Protein AF-A0A1G6DWH0-F1 (afdb_monomer_lite)

Secondary structure (DSSP, 8-state):
-EEEEEES-GGGS-TTSEEEEEEE-SS--SSSEEEEEEEEE-TTS-EEEEEEEEES-TT-HHHHHHHHHHHHHHHT-SEEEEEHHHHHHHHTS-HHHHHHHHHHHHHHH----EEEEEE-GGGHHHHHHHHHHHHHH-TTEEE-GGG-B----

Organism: NCBI:txid617002

Structure (mmCIF, N/CA/C/O backbone):
data_AF-A0A1G6DWH0-F1
#
_entry.id   AF-A0A1G6DWH0-F1
#
loop_
_atom_site.group_PDB
_atom_site.id
_atom_site.type_symbol
_atom_site.label_atom_id
_atom_site.label_alt_id
_atom_site.label_comp_id
_atom_site.label_asym_id
_atom_site.label_entity_id
_atom_site.label_seq_id
_atom_site.pdbx_PDB_ins_code
_atom_site.Cartn_x
_atom_site.Cartn_y
_atom_site.Cartn_z
_atom_site.occupancy
_atom_site.B_iso_or_equiv
_atom_site.auth_seq_id
_atom_site.auth_comp_id
_atom_site.auth_asym_id
_atom_site.auth_atom_id
_atom_site.pdbx_PDB_model_num
ATOM 1 N N . MET A 1 1 ? -2.747 -14.891 4.808 1.00 92.88 1 MET A N 1
ATOM 2 C CA . MET A 1 1 ? -3.964 -14.307 4.234 1.00 92.88 1 MET A CA 1
ATOM 3 C C . MET A 1 1 ? -3.981 -12.812 4.493 1.00 92.88 1 MET A C 1
ATOM 5 O O . MET A 1 1 ? -3.954 -12.377 5.637 1.00 92.88 1 MET A O 1
ATOM 9 N N . VAL A 1 2 ? -4.042 -12.042 3.412 1.00 97.19 2 VAL A N 1
ATOM 10 C CA . VAL A 1 2 ? -4.163 -10.585 3.420 1.00 97.19 2 VAL A CA 1
ATOM 11 C C . VAL A 1 2 ? -5.616 -10.215 3.163 1.00 97.19 2 VAL A C 1
ATOM 13 O O . VAL A 1 2 ? -6.198 -10.652 2.167 1.00 97.19 2 VAL A O 1
ATOM 16 N N . ASN A 1 3 ? -6.191 -9.398 4.039 1.00 97.94 3 ASN A N 1
ATOM 17 C CA . ASN A 1 3 ? -7.512 -8.812 3.835 1.00 97.94 3 ASN A CA 1
ATOM 18 C C . ASN A 1 3 ? -7.358 -7.352 3.410 1.00 97.94 3 ASN A C 1
ATOM 20 O O . ASN A 1 3 ? -6.593 -6.618 4.023 1.00 97.94 3 ASN A O 1
ATOM 24 N N . LEU A 1 4 ? -8.081 -6.943 2.374 1.00 97.56 4 LEU A N 1
ATOM 25 C CA . LEU A 1 4 ? -8.064 -5.602 1.813 1.00 97.56 4 LEU A CA 1
ATOM 26 C C . LEU A 1 4 ? -9.366 -4.870 2.152 1.00 97.56 4 LEU A C 1
ATOM 28 O O . LEU A 1 4 ? -10.452 -5.443 2.023 1.00 97.56 4 LEU A O 1
ATOM 32 N N . GLY A 1 5 ? -9.235 -3.603 2.530 1.00 96.00 5 GLY A N 1
ATOM 33 C CA . GLY A 1 5 ? -10.329 -2.645 2.691 1.00 96.00 5 GLY A CA 1
ATOM 34 C C . GLY A 1 5 ? -9.952 -1.279 2.121 1.00 96.00 5 GLY A C 1
ATOM 35 O O . GLY A 1 5 ? -8.813 -1.057 1.702 1.00 96.00 5 GLY A O 1
ATOM 36 N N . PHE A 1 6 ? -10.901 -0.357 2.090 1.00 95.62 6 PHE A N 1
ATOM 37 C CA . PHE A 1 6 ? -10.687 1.018 1.651 1.00 95.62 6 PHE A CA 1
ATOM 38 C C . PHE A 1 6 ? -10.851 2.016 2.785 1.00 95.62 6 PHE A C 1
ATOM 40 O O . PHE A 1 6 ? -11.631 1.812 3.713 1.00 95.62 6 PHE A O 1
ATOM 47 N N . ILE A 1 7 ? -10.121 3.118 2.663 1.00 93.31 7 ILE A N 1
ATOM 48 C CA . ILE A 1 7 ? -10.361 4.350 3.408 1.00 93.31 7 ILE A CA 1
ATOM 49 C C . ILE A 1 7 ? -10.494 5.500 2.413 1.00 93.31 7 ILE A C 1
ATOM 51 O O . ILE A 1 7 ? -9.920 5.451 1.323 1.00 93.31 7 ILE A O 1
ATOM 55 N N . SER A 1 8 ? -11.240 6.531 2.788 1.00 86.62 8 SER A N 1
ATOM 56 C CA . SER A 1 8 ? -11.419 7.740 1.976 1.00 86.62 8 SER A CA 1
ATOM 57 C C . SER A 1 8 ? -10.580 8.922 2.481 1.00 86.62 8 SER A C 1
ATOM 59 O O . SER A 1 8 ? -10.440 9.919 1.773 1.00 86.62 8 SER A O 1
ATOM 61 N N . SER A 1 9 ? -10.054 8.827 3.706 1.00 82.06 9 SER A N 1
ATOM 62 C CA . SER A 1 9 ? -9.152 9.799 4.324 1.00 82.06 9 SER A CA 1
ATOM 63 C C . SER A 1 9 ? -8.288 9.126 5.391 1.00 82.06 9 SER A C 1
ATOM 65 O O . SER A 1 9 ? -8.748 8.227 6.098 1.00 82.06 9 SER A O 1
ATOM 67 N N . SER A 1 10 ? -7.060 9.614 5.567 1.00 78.44 10 SER A N 1
ATOM 68 C CA . SER A 1 10 ? -6.143 9.181 6.629 1.00 78.44 10 SER A CA 1
ATOM 69 C C . SER A 1 10 ? -6.710 9.381 8.040 1.00 78.44 10 SER A C 1
ATOM 71 O O . SER A 1 10 ? -6.376 8.623 8.949 1.00 78.44 10 SER A O 1
ATOM 73 N N . GLU A 1 11 ? -7.611 10.350 8.227 1.00 80.50 11 GLU A N 1
ATOM 74 C CA . GLU A 1 11 ? -8.263 10.636 9.513 1.00 80.50 11 GLU A CA 1
ATOM 75 C C . GLU A 1 11 ? -9.183 9.503 9.992 1.00 80.50 11 GLU A C 1
ATOM 77 O O . GLU A 1 11 ? -9.496 9.420 11.180 1.00 80.50 11 GLU A O 1
ATOM 82 N N . GLN A 1 12 ? -9.612 8.630 9.075 1.00 80.69 12 GLN A N 1
ATOM 83 C CA . GLN A 1 12 ? -10.498 7.498 9.357 1.00 80.69 12 GLN A CA 1
ATOM 84 C C . GLN A 1 12 ? -9.731 6.288 9.902 1.00 80.69 12 GLN A C 1
ATOM 86 O O . GLN A 1 12 ? -10.335 5.376 10.467 1.00 80.69 12 GLN A O 1
ATOM 91 N N . CYS A 1 13 ? -8.404 6.257 9.747 1.00 83.12 13 CYS A N 1
ATOM 92 C CA . CYS A 1 13 ? -7.601 5.135 10.203 1.00 83.12 13 CYS A CA 1
ATOM 93 C C . CYS A 1 13 ? -7.409 5.152 11.725 1.00 83.12 13 CYS A C 1
ATOM 95 O O . CYS A 1 13 ? -6.952 6.150 12.288 1.00 83.12 13 CYS A O 1
ATOM 97 N N . PRO A 1 14 ? -7.659 4.020 12.410 1.00 83.69 14 PRO A N 1
ATOM 98 C CA . PRO A 1 14 ? -7.306 3.884 13.811 1.00 83.69 14 PRO A CA 1
ATOM 99 C C . PRO A 1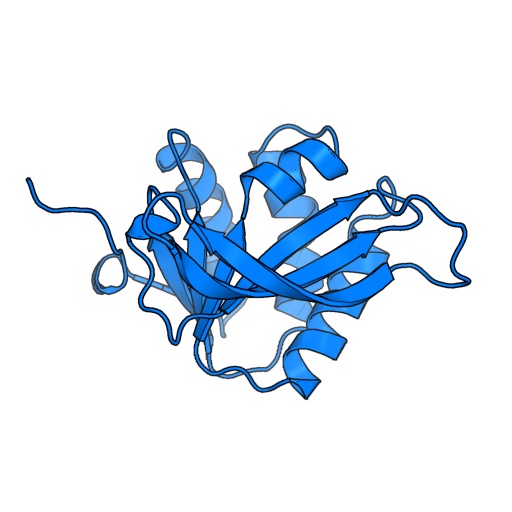 14 ? -5.800 4.112 14.043 1.00 83.69 14 PRO A C 1
ATOM 101 O O . PRO A 1 14 ? -4.991 3.667 13.226 1.00 83.69 14 PRO A O 1
ATOM 104 N N . PRO A 1 15 ? -5.381 4.669 15.197 1.00 80.88 15 PRO A N 1
ATOM 105 C CA . PRO A 1 15 ? -3.969 4.979 15.473 1.00 80.88 15 PRO A CA 1
ATOM 106 C C . PRO A 1 15 ? -3.008 3.778 15.428 1.00 80.88 15 PRO A C 1
ATOM 108 O O . PRO A 1 15 ? -1.791 3.933 15.304 1.00 80.88 15 PRO A O 1
ATOM 111 N N . HIS A 1 16 ? -3.531 2.557 15.571 1.00 84.62 16 HIS A N 1
ATOM 112 C CA . HIS A 1 16 ? -2.736 1.333 15.507 1.00 84.62 16 HIS A CA 1
ATOM 113 C C . HIS A 1 16 ? -2.461 0.861 14.068 1.00 84.62 16 HIS A C 1
ATOM 115 O O . HIS A 1 16 ? -1.552 0.057 13.872 1.00 84.62 16 HIS A O 1
ATOM 121 N N . VAL A 1 17 ? -3.196 1.366 13.072 1.00 91.88 17 VAL A N 1
ATOM 122 C CA . VAL A 1 17 ? -2.988 1.039 11.657 1.00 91.88 17 VAL A CA 1
ATOM 123 C C . VAL A 1 17 ? -1.877 1.931 11.114 1.00 91.88 17 VAL A C 1
ATOM 125 O O . VAL A 1 17 ? -1.974 3.157 11.136 1.00 91.88 17 VAL A O 1
ATOM 128 N N . ARG A 1 18 ? -0.783 1.319 10.663 1.00 93.00 18 ARG A N 1
ATOM 129 C CA . ARG A 1 18 ? 0.425 2.052 10.263 1.00 93.00 18 ARG A CA 1
ATOM 130 C C . ARG A 1 18 ? 0.273 2.671 8.880 1.00 93.00 18 ARG A C 1
ATOM 132 O O . ARG A 1 18 ? -0.148 1.994 7.949 1.00 93.00 18 ARG A O 1
ATOM 139 N N . HIS A 1 19 ? 0.646 3.938 8.752 1.00 93.81 19 HIS A N 1
ATOM 140 C CA . HIS A 1 19 ? 0.619 4.651 7.481 1.00 93.81 19 HIS A CA 1
ATOM 141 C C . HIS A 1 19 ? 1.839 4.267 6.644 1.00 93.81 19 HIS A C 1
ATOM 143 O O . HIS A 1 19 ? 2.962 4.333 7.130 1.00 93.81 19 HIS A O 1
ATOM 149 N N . VAL A 1 20 ? 1.639 3.875 5.393 1.00 96.25 20 VAL A N 1
ATOM 150 C CA . VAL A 1 20 ? 2.713 3.561 4.453 1.00 96.25 20 VAL A CA 1
ATOM 151 C C . VAL A 1 20 ? 2.634 4.506 3.261 1.00 96.25 20 VAL A C 1
ATOM 153 O O . VAL A 1 20 ? 1.626 4.542 2.556 1.00 96.25 20 VAL A O 1
ATOM 156 N N . ARG A 1 21 ? 3.718 5.247 3.023 1.00 95.75 21 ARG A N 1
ATOM 157 C CA . ARG A 1 21 ? 3.869 6.175 1.897 1.00 95.75 21 ARG A CA 1
ATOM 158 C C . ARG A 1 21 ? 4.994 5.728 0.989 1.00 95.75 21 ARG A C 1
ATOM 160 O O . ARG A 1 21 ? 5.983 5.164 1.443 1.00 95.75 21 ARG A O 1
ATOM 167 N N . ILE A 1 22 ? 4.861 6.030 -0.293 1.00 95.94 22 ILE A N 1
ATOM 168 C CA . ILE A 1 22 ? 5.888 5.791 -1.303 1.00 95.94 22 ILE A CA 1
ATOM 169 C C . ILE A 1 22 ? 6.328 7.150 -1.825 1.00 95.94 22 ILE A C 1
ATOM 171 O O . ILE A 1 22 ? 5.530 7.871 -2.423 1.00 95.94 22 ILE A O 1
ATOM 175 N N . LEU A 1 23 ? 7.589 7.502 -1.590 1.00 94.00 23 LEU A N 1
ATOM 176 C CA . LEU A 1 23 ? 8.138 8.820 -1.895 1.00 94.00 23 LEU A CA 1
ATOM 177 C C . LEU A 1 23 ? 9.343 8.690 -2.826 1.00 94.00 23 LEU A C 1
ATOM 179 O O . LEU A 1 23 ? 10.146 7.767 -2.694 1.00 94.00 23 LEU A O 1
ATOM 183 N N . ALA A 1 24 ? 9.517 9.642 -3.738 1.00 89.44 24 ALA A N 1
ATOM 184 C CA . ALA A 1 24 ? 10.760 9.754 -4.491 1.00 89.44 24 ALA A CA 1
ATOM 185 C C . ALA A 1 24 ? 11.921 10.100 -3.538 1.00 89.44 24 ALA A C 1
ATOM 187 O O . ALA A 1 24 ? 11.849 11.071 -2.778 1.00 89.44 24 ALA A O 1
ATOM 188 N N . GLY A 1 25 ? 12.985 9.297 -3.570 1.00 80.00 25 GLY A N 1
ATOM 189 C CA . GLY A 1 25 ? 14.205 9.546 -2.812 1.00 80.00 25 GLY A CA 1
ATOM 190 C C . GLY A 1 25 ? 14.909 10.812 -3.299 1.00 80.00 25 GLY A C 1
ATOM 191 O O . GLY A 1 25 ? 14.969 11.074 -4.498 1.00 80.00 25 GLY A O 1
ATOM 192 N N . ARG A 1 26 ? 15.437 11.614 -2.367 1.00 66.94 26 ARG A N 1
ATOM 193 C CA . ARG A 1 26 ? 16.214 12.829 -2.685 1.00 66.94 26 ARG A CA 1
ATOM 194 C C . ARG A 1 26 ? 17.713 12.564 -2.839 1.00 66.94 26 ARG A C 1
ATOM 196 O O . ARG A 1 26 ? 18.410 13.381 -3.429 1.00 66.94 26 ARG A O 1
ATOM 203 N N . GLU A 1 27 ? 18.194 11.437 -2.322 1.00 61.00 27 GLU A N 1
ATOM 204 C CA . GLU A 1 27 ? 19.604 11.053 -2.329 1.00 61.00 27 GLU A CA 1
ATOM 205 C C . GLU A 1 27 ? 19.801 9.716 -3.046 1.00 61.00 27 GLU A C 1
ATOM 207 O O . GLU A 1 27 ? 18.924 8.851 -3.041 1.00 61.00 27 GLU A O 1
ATOM 212 N N . HIS A 1 28 ? 20.974 9.548 -3.657 1.00 60.34 28 HIS A N 1
ATOM 213 C CA . HIS A 1 28 ? 21.389 8.296 -4.278 1.00 60.34 28 HIS A CA 1
ATOM 214 C C . HIS A 1 28 ? 21.775 7.294 -3.182 1.00 60.34 28 HIS A C 1
ATOM 216 O O . HIS A 1 28 ? 22.949 7.160 -2.842 1.00 60.34 28 HIS A O 1
ATOM 222 N N . PHE A 1 29 ? 20.802 6.593 -2.603 1.00 69.56 29 PHE A N 1
ATOM 223 C CA . PHE A 1 29 ? 21.102 5.392 -1.823 1.00 69.56 29 PHE A CA 1
ATOM 224 C C . PHE A 1 29 ? 21.383 4.215 -2.768 1.00 69.56 29 PHE A C 1
ATOM 226 O O . PHE A 1 29 ? 20.851 4.134 -3.875 1.00 69.56 29 PHE A O 1
ATOM 233 N N . SER A 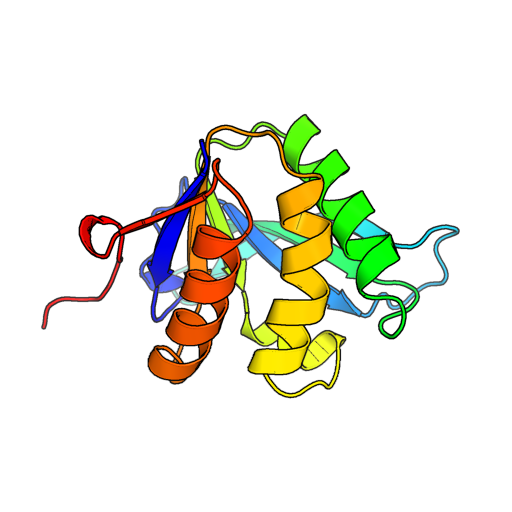1 30 ? 22.253 3.296 -2.346 1.00 64.62 30 SER A N 1
ATOM 234 C CA . SER A 1 30 ? 22.834 2.228 -3.177 1.00 64.62 30 SER A CA 1
ATOM 235 C C . SER A 1 30 ? 21.879 1.065 -3.514 1.00 64.62 30 SER A C 1
ATOM 237 O O . SER A 1 30 ? 22.327 -0.040 -3.816 1.00 64.62 30 SER A O 1
ATOM 239 N N . GLY A 1 31 ? 20.561 1.285 -3.495 1.00 74.06 31 GLY A N 1
ATOM 240 C CA . GLY A 1 31 ? 19.553 0.241 -3.691 1.00 74.06 31 GLY A CA 1
ATOM 241 C C . GLY A 1 31 ? 18.258 0.736 -4.335 1.00 74.06 31 GLY A C 1
ATOM 242 O O . GLY A 1 31 ? 18.075 1.922 -4.578 1.00 74.06 31 GLY A O 1
ATOM 243 N N . ALA A 1 32 ? 17.336 -0.192 -4.608 1.00 79.62 32 ALA A N 1
ATOM 244 C CA . ALA A 1 32 ? 16.070 0.111 -5.285 1.00 79.62 32 ALA A CA 1
ATOM 245 C C . ALA A 1 32 ? 15.092 0.933 -4.414 1.00 79.62 32 ALA A C 1
ATOM 247 O O . ALA A 1 32 ? 14.260 1.673 -4.938 1.00 79.62 32 ALA A O 1
ATOM 248 N N . GLY A 1 33 ? 15.202 0.826 -3.087 1.00 85.00 33 GLY A N 1
ATOM 249 C CA . GLY A 1 33 ? 14.388 1.564 -2.126 1.00 85.00 33 GLY A CA 1
ATOM 250 C C . GLY A 1 33 ? 14.924 1.443 -0.698 1.00 85.00 33 GLY A C 1
ATOM 251 O O . GLY A 1 33 ? 15.677 0.510 -0.408 1.00 85.00 33 GLY A O 1
ATOM 252 N N . GLN A 1 34 ? 14.521 2.356 0.184 1.00 88.62 34 GLN A N 1
ATOM 253 C CA . GLN A 1 34 ? 14.839 2.332 1.614 1.00 88.62 34 GLN A CA 1
ATOM 254 C C . GLN A 1 34 ? 13.601 2.679 2.446 1.00 88.62 34 GLN A C 1
ATOM 256 O O . GLN A 1 34 ? 12.821 3.550 2.073 1.00 88.62 34 GLN A O 1
ATOM 261 N N . ALA A 1 35 ? 13.436 2.010 3.586 1.00 91.12 35 ALA A N 1
ATOM 262 C CA . ALA A 1 35 ? 12.407 2.341 4.562 1.00 91.12 35 ALA A CA 1
ATOM 263 C C . ALA A 1 35 ? 12.928 3.357 5.589 1.00 91.12 35 ALA A C 1
ATOM 265 O O . ALA A 1 35 ? 13.964 3.131 6.218 1.00 91.12 35 ALA A O 1
ATOM 266 N N . GLU A 1 36 ? 12.168 4.424 5.812 1.00 91.19 36 GLU A N 1
ATOM 267 C CA . GLU A 1 36 ? 12.334 5.346 6.933 1.00 91.19 36 GLU A CA 1
ATOM 268 C C . GLU A 1 36 ? 11.082 5.342 7.807 1.00 91.19 36 GLU A C 1
ATOM 270 O O . GLU A 1 36 ? 9.959 5.357 7.308 1.00 91.19 36 GLU A O 1
ATOM 275 N N . VAL A 1 37 ?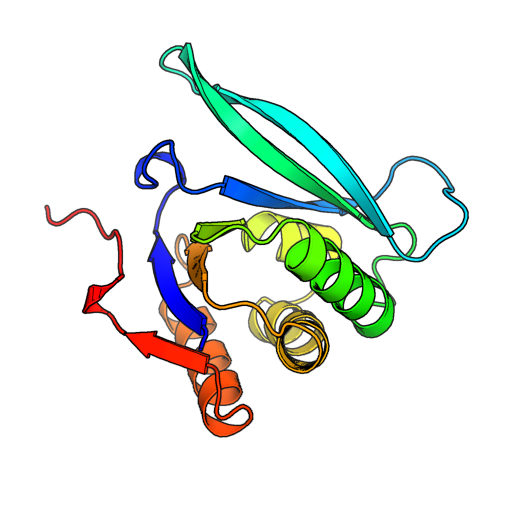 11.258 5.355 9.127 1.00 89.56 37 VAL A N 1
ATOM 276 C CA . VAL A 1 37 ? 10.143 5.502 10.068 1.00 89.56 37 VAL A CA 1
ATOM 277 C C . VAL A 1 37 ? 10.017 6.968 10.458 1.00 89.56 37 VAL A C 1
ATOM 279 O O . VAL A 1 37 ? 11.000 7.596 10.851 1.00 89.56 37 VAL A O 1
ATOM 282 N N . ARG A 1 38 ? 8.801 7.511 10.385 1.00 89.31 38 ARG A N 1
ATOM 283 C CA . ARG A 1 38 ? 8.492 8.884 10.797 1.00 89.31 38 ARG A CA 1
ATOM 284 C C . ARG A 1 38 ? 7.311 8.935 11.749 1.00 89.31 38 ARG A C 1
ATOM 286 O O . ARG A 1 38 ? 6.409 8.102 11.698 1.00 89.31 38 ARG A O 1
ATOM 293 N N . ILE A 1 39 ? 7.308 9.964 12.586 1.00 87.38 39 ILE A N 1
ATOM 294 C CA . ILE A 1 39 ? 6.136 10.367 13.357 1.00 87.38 39 ILE A CA 1
ATOM 295 C C . ILE A 1 39 ? 5.465 11.499 12.582 1.00 87.38 39 ILE A C 1
ATOM 297 O O . ILE A 1 39 ? 6.104 12.501 12.260 1.00 87.38 39 ILE A O 1
ATOM 301 N N . LEU A 1 40 ? 4.191 11.318 12.256 1.00 84.12 40 LEU A N 1
ATOM 302 C CA . LEU A 1 40 ? 3.348 12.335 11.642 1.00 84.12 40 LEU A CA 1
ATOM 303 C C . LEU A 1 40 ? 2.441 12.932 12.700 1.00 84.12 40 LEU A C 1
ATOM 305 O O . LEU A 1 40 ? 1.890 12.192 13.509 1.00 84.12 40 LEU A O 1
ATOM 309 N N . THR A 1 41 ? 2.248 14.243 12.645 1.00 81.62 41 THR A N 1
ATOM 310 C CA . THR A 1 41 ? 1.300 14.957 13.498 1.00 81.62 41 THR A CA 1
ATOM 311 C C . THR A 1 41 ? 0.207 15.536 12.613 1.00 81.62 41 THR A C 1
ATOM 313 O O . THR A 1 41 ? 0.520 16.228 11.642 1.00 81.62 41 THR A O 1
ATOM 316 N N . ASP A 1 42 ? -1.054 15.226 12.907 1.00 78.25 42 ASP A N 1
ATOM 317 C CA . ASP A 1 42 ? -2.192 15.806 12.188 1.00 78.25 42 ASP A CA 1
ATOM 318 C C . ASP A 1 42 ? -2.533 17.225 12.679 1.00 78.25 42 ASP A C 1
ATOM 320 O O . ASP A 1 42 ? -1.924 17.751 13.615 1.00 78.25 42 ASP A O 1
ATOM 324 N N . ALA A 1 43 ? -3.510 17.869 12.032 1.00 73.75 43 ALA A N 1
ATOM 325 C CA . ALA A 1 43 ? -3.932 19.232 12.362 1.00 73.75 43 ALA A CA 1
ATOM 326 C C . ALA A 1 43 ? -4.512 19.360 13.785 1.00 73.75 43 ALA A C 1
ATOM 328 O O . ALA A 1 43 ? -4.541 20.454 14.345 1.00 73.75 43 ALA A O 1
ATOM 329 N N . GLN A 1 44 ? -4.954 18.248 14.376 1.00 77.19 44 GLN A N 1
ATOM 330 C CA . GLN A 1 44 ? -5.484 18.158 15.732 1.00 77.19 44 GLN A CA 1
ATOM 331 C C . GLN A 1 44 ? -4.399 17.783 16.759 1.00 77.19 44 GLN A C 1
ATOM 333 O O . GLN A 1 44 ? -4.708 17.587 17.935 1.00 77.19 44 GLN A O 1
ATOM 338 N N . GLY A 1 45 ? -3.130 17.690 16.345 1.00 79.06 45 GLY A N 1
ATOM 339 C CA . GLY A 1 45 ? -2.000 17.380 17.218 1.00 79.06 45 GLY A CA 1
ATOM 340 C C . GLY A 1 45 ? -1.836 15.892 17.542 1.00 79.06 45 GLY A C 1
ATOM 341 O O . GLY A 1 45 ? -1.006 15.545 18.384 1.00 79.06 45 GLY A O 1
ATOM 342 N N . ARG A 1 46 ? -2.597 14.996 16.901 1.00 80.12 46 ARG A N 1
ATOM 343 C CA . ARG A 1 46 ? -2.475 13.549 17.116 1.00 80.12 46 ARG A CA 1
ATOM 344 C C . ARG A 1 46 ? -1.274 13.020 16.352 1.00 80.12 46 ARG A C 1
ATOM 346 O O . ARG A 1 46 ? -1.085 13.324 15.174 1.00 80.12 46 ARG A O 1
ATOM 353 N N . THR A 1 47 ? -0.479 12.194 17.022 1.00 82.25 47 THR A N 1
ATOM 354 C CA . THR A 1 47 ? 0.692 11.560 16.426 1.00 82.25 47 THR A CA 1
ATOM 355 C C . THR A 1 47 ? 0.361 10.176 15.880 1.00 82.25 47 THR A C 1
ATOM 357 O O . THR A 1 47 ? -0.368 9.393 16.490 1.00 82.25 47 THR A O 1
ATOM 360 N N . SER A 1 48 ? 0.917 9.854 14.717 1.00 82.06 48 SER A N 1
ATOM 361 C CA . SER A 1 48 ? 0.823 8.536 14.096 1.00 82.06 48 SER A CA 1
ATOM 362 C C . SER A 1 48 ? 2.180 8.102 13.557 1.00 82.06 48 SER A C 1
ATOM 364 O O . SER A 1 48 ? 3.030 8.924 13.217 1.00 82.06 48 SER A O 1
ATOM 366 N N . TRP A 1 49 ? 2.394 6.791 13.506 1.00 84.94 49 TRP A N 1
ATOM 367 C CA . TRP A 1 49 ? 3.608 6.210 12.945 1.00 84.94 49 TRP A CA 1
ATOM 368 C C . TRP A 1 49 ? 3.419 5.958 11.453 1.00 84.94 49 TRP A C 1
ATOM 370 O O . TRP A 1 49 ? 2.443 5.316 11.049 1.00 84.94 49 TRP A O 1
ATOM 380 N N . ALA A 1 50 ? 4.382 6.424 10.665 1.00 91.12 50 ALA A N 1
ATOM 381 C CA . ALA A 1 50 ? 4.442 6.208 9.233 1.00 91.12 50 ALA A CA 1
ATOM 382 C C . ALA A 1 50 ? 5.737 5.508 8.818 1.00 91.12 50 ALA A C 1
ATOM 384 O O . ALA A 1 50 ? 6.795 5.717 9.415 1.00 91.12 50 ALA A O 1
ATOM 385 N N . LEU A 1 51 ? 5.632 4.694 7.775 1.00 94.75 51 LEU A N 1
ATOM 386 C CA . LEU A 1 51 ? 6.742 4.165 7.004 1.00 94.75 51 LEU A CA 1
ATOM 387 C C . LEU A 1 51 ? 6.802 4.918 5.677 1.00 94.75 51 LEU A C 1
ATOM 389 O O . LEU A 1 51 ? 5.881 4.820 4.864 1.00 94.75 51 LEU A O 1
ATOM 393 N N . ASP A 1 52 ? 7.901 5.614 5.444 1.00 94.69 52 ASP A N 1
ATOM 394 C CA . ASP A 1 52 ? 8.223 6.178 4.144 1.00 94.69 52 ASP A CA 1
ATOM 395 C C . ASP A 1 52 ? 9.106 5.193 3.396 1.00 94.69 52 ASP A C 1
ATOM 397 O O . ASP A 1 52 ? 10.245 4.932 3.781 1.00 94.69 52 ASP A O 1
ATOM 401 N N . TRP A 1 53 ? 8.577 4.634 2.316 1.00 95.25 53 TRP A N 1
ATOM 402 C CA . TRP A 1 53 ? 9.364 3.899 1.347 1.00 95.25 53 TRP A CA 1
ATOM 403 C C . TRP A 1 53 ? 9.949 4.882 0.335 1.00 95.25 53 TRP A C 1
ATOM 405 O O . TRP A 1 53 ? 9.260 5.340 -0.580 1.00 95.25 53 TRP A O 1
ATOM 415 N N . LEU A 1 54 ? 11.219 5.227 0.518 1.00 93.94 54 LEU A N 1
ATOM 416 C CA . LEU A 1 54 ? 11.971 6.074 -0.396 1.00 93.94 54 LEU A CA 1
ATOM 417 C C . LEU A 1 54 ? 12.389 5.255 -1.616 1.00 93.94 54 LEU A C 1
ATOM 419 O O . LEU A 1 54 ? 12.979 4.187 -1.473 1.00 93.94 54 LEU A O 1
ATOM 423 N N . VAL A 1 55 ? 12.115 5.759 -2.817 1.00 92.00 55 VAL A N 1
ATOM 424 C CA . VAL A 1 55 ? 12.391 5.083 -4.092 1.00 92.00 55 VAL A CA 1
ATOM 425 C C . VAL A 1 55 ? 13.521 5.793 -4.836 1.00 92.00 55 VAL A C 1
ATOM 427 O O . VAL A 1 55 ? 13.390 6.973 -5.151 1.00 92.00 55 VAL A O 1
ATOM 430 N N . ALA A 1 56 ? 14.609 5.082 -5.152 1.00 86.12 56 ALA A N 1
ATOM 431 C CA . ALA A 1 56 ? 15.750 5.662 -5.875 1.00 86.12 56 ALA A CA 1
ATOM 432 C C . ALA A 1 56 ? 15.467 5.817 -7.374 1.00 86.12 56 ALA A C 1
ATOM 434 O O . ALA A 1 56 ? 15.808 6.829 -7.978 1.00 86.12 56 ALA A O 1
ATOM 435 N N . ALA A 1 57 ? 14.826 4.812 -7.975 1.00 86.19 57 ALA A N 1
ATOM 436 C CA . ALA A 1 57 ? 14.501 4.778 -9.396 1.00 86.19 57 ALA A CA 1
ATOM 437 C C . ALA A 1 57 ? 12.989 4.561 -9.581 1.00 86.19 57 ALA A C 1
ATOM 439 O O . ALA A 1 57 ? 12.540 3.416 -9.684 1.00 86.19 57 ALA A O 1
ATOM 440 N N . PRO A 1 58 ? 12.178 5.636 -9.638 1.00 85.12 58 PRO A N 1
ATOM 441 C CA . PRO A 1 58 ? 10.720 5.514 -9.712 1.00 85.12 58 PRO A CA 1
ATOM 442 C C . PRO A 1 58 ? 10.205 4.706 -10.909 1.00 85.12 58 PRO A C 1
ATOM 444 O O . PRO A 1 58 ? 9.146 4.087 -10.819 1.00 85.12 58 PRO A O 1
ATOM 447 N N . GLY A 1 59 ? 10.973 4.657 -12.004 1.00 85.88 59 GLY A N 1
ATOM 448 C CA . GLY A 1 59 ? 10.643 3.874 -13.196 1.00 85.88 59 GLY A CA 1
ATOM 449 C C . GLY A 1 59 ? 10.693 2.352 -13.000 1.00 85.88 59 GLY A C 1
ATOM 450 O O . GLY A 1 59 ? 9.942 1.642 -13.671 1.00 85.88 59 GLY A O 1
ATOM 451 N N . ASP A 1 60 ? 11.504 1.839 -12.067 1.00 90.50 60 ASP A N 1
ATOM 452 C CA . ASP A 1 60 ? 11.658 0.394 -11.825 1.00 90.50 60 ASP A CA 1
ATOM 453 C C . ASP A 1 60 ? 10.715 -0.111 -10.722 1.00 90.50 60 ASP A C 1
ATOM 455 O O . ASP A 1 60 ? 11.118 -0.661 -9.694 1.00 90.50 60 ASP A O 1
ATOM 459 N N . VAL A 1 61 ? 9.415 0.112 -10.944 1.00 94.44 61 VAL A N 1
ATOM 460 C CA . VAL A 1 61 ? 8.340 -0.207 -9.990 1.00 94.44 61 VAL A CA 1
ATOM 461 C C . VAL A 1 61 ? 8.407 -1.641 -9.487 1.00 94.44 61 VAL A C 1
ATOM 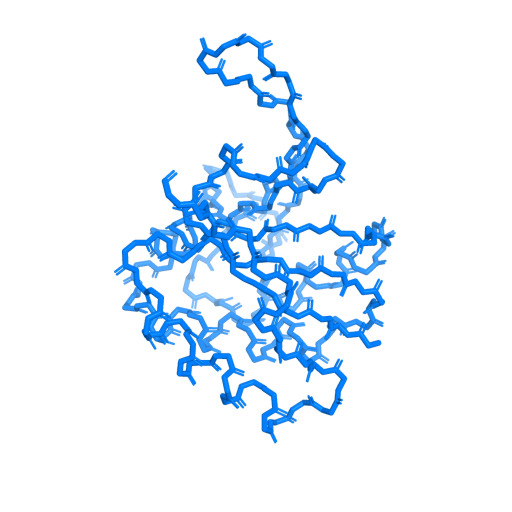463 O O . VAL A 1 61 ?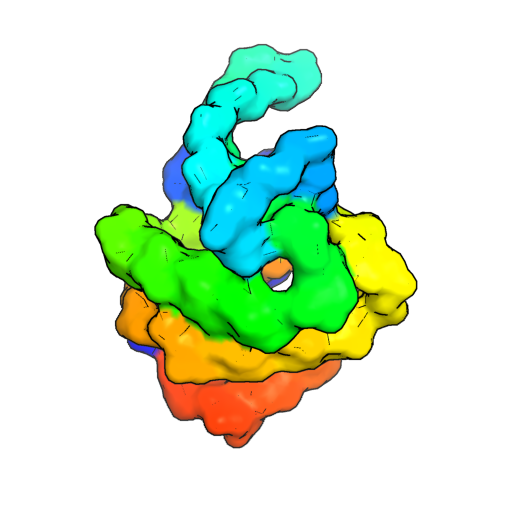 8.190 -1.890 -8.301 1.00 94.44 61 VAL A O 1
ATOM 466 N N . ALA A 1 62 ? 8.740 -2.591 -10.358 1.00 93.44 62 ALA A N 1
ATOM 467 C CA . ALA A 1 62 ? 8.759 -3.997 -9.994 1.00 93.44 62 ALA A CA 1
ATOM 468 C C . ALA A 1 62 ? 9.882 -4.346 -9.009 1.00 93.44 62 ALA A C 1
ATOM 470 O O . ALA A 1 62 ? 9.636 -5.088 -8.054 1.00 93.44 62 ALA A O 1
ATOM 471 N N . ALA A 1 63 ? 11.087 -3.804 -9.202 1.00 91.88 63 ALA A N 1
ATOM 472 C CA . ALA A 1 63 ? 12.210 -4.103 -8.323 1.00 91.88 63 ALA A CA 1
ATOM 473 C C . ALA A 1 63 ? 11.990 -3.549 -6.911 1.00 91.88 63 ALA A C 1
ATOM 475 O O . ALA A 1 63 ? 12.098 -4.290 -5.927 1.00 91.88 63 ALA A O 1
ATOM 476 N N . TRP A 1 64 ? 11.641 -2.263 -6.788 1.00 94.44 64 TRP A N 1
ATOM 477 C CA . TRP A 1 64 ? 11.527 -1.644 -5.466 1.00 94.44 64 TRP A CA 1
ATOM 478 C C . TRP A 1 64 ? 10.272 -2.080 -4.710 1.00 94.44 64 TRP A C 1
ATOM 480 O O . TRP A 1 64 ? 10.321 -2.190 -3.488 1.00 94.44 64 TRP A O 1
ATOM 490 N N . SER A 1 65 ? 9.171 -2.398 -5.394 1.00 96.69 65 SER A N 1
ATOM 491 C CA . SER A 1 65 ? 7.952 -2.902 -4.738 1.00 96.69 65 SER A CA 1
ATOM 492 C C . SER A 1 65 ? 8.138 -4.310 -4.170 1.00 96.69 65 SER A C 1
ATOM 494 O O . SER A 1 65 ? 7.682 -4.598 -3.065 1.00 96.69 65 SER A O 1
ATOM 496 N N . LYS A 1 66 ? 8.877 -5.182 -4.867 1.00 96.06 66 LYS A N 1
ATOM 497 C CA . LYS A 1 66 ? 9.256 -6.496 -4.336 1.00 96.06 66 LYS A CA 1
ATOM 498 C C . LYS A 1 66 ? 10.131 -6.359 -3.090 1.00 96.06 66 LYS A C 1
ATOM 500 O O . LYS A 1 66 ? 9.905 -7.054 -2.102 1.00 96.06 66 LYS A O 1
ATOM 505 N N . LEU A 1 67 ? 11.112 -5.456 -3.119 1.00 94.31 67 LEU A N 1
ATOM 506 C CA . LEU A 1 67 ? 11.963 -5.185 -1.960 1.00 94.31 67 LEU A CA 1
ATOM 507 C C . LEU A 1 67 ? 11.148 -4.625 -0.784 1.00 94.31 67 LEU A C 1
ATOM 509 O O . LEU A 1 67 ? 11.319 -5.077 0.347 1.00 94.31 67 LEU A O 1
ATOM 513 N N . MET A 1 68 ? 10.220 -3.709 -1.061 1.00 95.94 68 MET A N 1
ATOM 514 C CA . MET A 1 68 ? 9.284 -3.173 -0.075 1.00 95.94 68 MET A CA 1
ATOM 515 C C . MET A 1 68 ? 8.475 -4.292 0.590 1.00 95.94 68 MET A C 1
ATOM 517 O O . MET A 1 68 ? 8.390 -4.328 1.813 1.00 95.94 68 MET A O 1
ATOM 521 N N . ALA A 1 69 ? 7.930 -5.238 -0.182 1.00 97.12 69 ALA A N 1
ATOM 522 C CA . ALA A 1 69 ? 7.180 -6.374 0.357 1.00 97.12 69 ALA A CA 1
ATOM 523 C C . ALA A 1 69 ? 8.022 -7.240 1.307 1.00 97.12 69 ALA A C 1
ATOM 525 O O . ALA A 1 69 ? 7.545 -7.623 2.374 1.00 97.12 69 ALA A O 1
ATOM 526 N N . ILE A 1 70 ? 9.286 -7.503 0.956 1.00 94.69 70 ILE A N 1
ATOM 527 C CA . ILE A 1 70 ? 10.223 -8.245 1.814 1.00 94.69 70 ILE A CA 1
ATOM 528 C C . ILE A 1 70 ? 10.443 -7.502 3.138 1.00 94.69 70 ILE A C 1
ATOM 530 O O . ILE A 1 70 ? 10.368 -8.113 4.202 1.00 94.69 70 ILE A O 1
ATOM 534 N N . GLN A 1 71 ? 10.661 -6.186 3.094 1.00 93.56 71 GLN A N 1
ATOM 535 C CA . GLN A 1 71 ? 10.834 -5.389 4.313 1.00 93.56 71 GLN A CA 1
ATOM 536 C C . GLN A 1 71 ? 9.554 -5.339 5.153 1.00 93.56 71 GLN A C 1
ATOM 538 O O . GLN A 1 71 ? 9.599 -5.506 6.369 1.00 93.56 71 GLN A O 1
ATOM 543 N N . MET A 1 72 ? 8.397 -5.197 4.508 1.00 94.75 72 MET A N 1
ATOM 544 C CA . MET A 1 72 ? 7.096 -5.216 5.174 1.00 94.75 72 MET A CA 1
ATOM 545 C C . MET A 1 72 ? 6.794 -6.568 5.841 1.00 94.75 72 MET A C 1
ATOM 547 O O . MET A 1 72 ? 6.187 -6.584 6.911 1.00 94.75 72 MET A O 1
ATOM 551 N N . ASN A 1 73 ? 7.235 -7.693 5.264 1.00 95.06 73 ASN A N 1
ATOM 552 C CA . ASN A 1 73 ? 7.138 -9.004 5.918 1.00 95.06 73 ASN A CA 1
ATOM 553 C C . ASN A 1 73 ? 7.948 -9.038 7.224 1.00 95.06 73 ASN A C 1
ATOM 555 O O . ASN A 1 73 ? 7.455 -9.544 8.227 1.00 95.06 73 ASN A O 1
ATOM 559 N N . ASN A 1 74 ? 9.156 -8.461 7.232 1.00 92.88 74 ASN A N 1
ATOM 560 C CA . ASN A 1 74 ? 10.019 -8.426 8.421 1.00 92.88 74 ASN A CA 1
ATOM 561 C C . ASN A 1 74 ? 9.433 -7.572 9.553 1.00 92.88 74 ASN A C 1
ATOM 563 O O . ASN A 1 74 ? 9.649 -7.872 10.724 1.00 92.88 74 ASN A O 1
ATOM 567 N N . LEU A 1 75 ? 8.685 -6.518 9.214 1.00 91.50 75 LEU A N 1
ATOM 568 C CA . LEU A 1 75 ? 7.991 -5.683 10.198 1.00 91.50 75 LEU A CA 1
ATOM 569 C C . LEU A 1 75 ? 6.812 -6.407 10.862 1.00 91.50 75 LEU A C 1
ATOM 571 O O . LEU A 1 75 ? 6.403 -6.010 11.953 1.00 91.50 75 LEU A O 1
ATOM 575 N N . ALA A 1 76 ? 6.262 -7.437 10.206 1.00 92.94 76 ALA A N 1
ATOM 576 C CA . ALA A 1 76 ? 5.152 -8.254 10.698 1.00 92.94 76 ALA A CA 1
ATOM 577 C C . ALA A 1 76 ? 3.957 -7.428 11.219 1.00 92.94 76 ALA A C 1
ATOM 579 O O . ALA A 1 76 ? 3.306 -7.786 12.202 1.00 92.94 76 ALA A O 1
ATOM 580 N N . TRP A 1 77 ? 3.673 -6.288 10.582 1.00 93.56 77 TRP A N 1
ATOM 581 C CA . TRP A 1 77 ? 2.577 -5.420 10.998 1.00 93.56 77 TRP A CA 1
ATOM 582 C C . TRP A 1 77 ? 1.222 -6.066 10.694 1.00 93.56 77 TRP A C 1
ATOM 584 O O . TRP A 1 77 ? 0.935 -6.330 9.525 1.00 93.56 77 TRP A O 1
ATOM 594 N N . PRO A 1 78 ? 0.355 -6.255 11.707 1.00 95.12 78 PRO A N 1
ATOM 595 C CA . PRO A 1 78 ? -0.935 -6.912 11.511 1.00 95.12 78 PRO A CA 1
ATOM 596 C C . PRO A 1 78 ? -1.939 -6.019 10.771 1.00 95.12 78 PRO A C 1
ATOM 598 O O . PRO A 1 78 ? -2.911 -6.522 10.210 1.00 95.12 78 PRO A O 1
ATOM 601 N N . ALA A 1 79 ? -1.724 -4.699 10.773 1.00 95.56 79 ALA A N 1
ATOM 602 C CA . ALA A 1 79 ? -2.542 -3.755 10.030 1.00 95.56 79 ALA A CA 1
ATOM 603 C C . ALA A 1 79 ? -1.747 -2.526 9.573 1.00 95.56 79 ALA A C 1
ATOM 605 O O . ALA A 1 79 ? -0.989 -1.931 10.346 1.00 95.56 79 ALA A O 1
ATOM 606 N N . TRP A 1 80 ? -1.953 -2.123 8.323 1.00 96.06 80 TRP A N 1
ATOM 607 C CA . TRP A 1 80 ? -1.339 -0.936 7.730 1.00 96.06 80 TRP A CA 1
ATOM 608 C C . TRP A 1 80 ? -2.181 -0.411 6.567 1.00 96.06 80 TRP A C 1
ATOM 610 O O . TRP A 1 80 ? -3.077 -1.097 6.081 1.00 96.06 80 TRP A O 1
ATOM 620 N N . TRP A 1 81 ? -1.932 0.814 6.125 1.00 95.56 81 TRP A N 1
ATOM 621 C CA . TRP A 1 81 ? -2.628 1.396 4.986 1.00 95.56 81 TRP A CA 1
ATOM 622 C C . TRP A 1 81 ? -1.653 2.045 4.016 1.00 95.56 81 TRP A C 1
ATOM 624 O O . TRP A 1 81 ? -0.665 2.648 4.430 1.00 95.56 81 TRP A O 1
ATOM 634 N N . LEU A 1 82 ? -1.924 1.890 2.723 1.00 97.00 82 LEU A N 1
ATOM 635 C CA . LEU A 1 82 ? -1.152 2.502 1.652 1.00 97.00 82 LEU A CA 1
ATOM 636 C C . LEU A 1 82 ? -1.785 3.830 1.246 1.00 97.00 82 LEU A C 1
ATOM 638 O O . LEU A 1 82 ? -2.931 3.852 0.789 1.00 97.00 82 LEU A O 1
ATOM 642 N N . ASP A 1 83 ? -1.005 4.905 1.311 1.00 95.00 83 ASP A N 1
ATOM 643 C CA . ASP A 1 83 ? -1.322 6.156 0.630 1.00 95.00 83 ASP A CA 1
ATOM 644 C C . ASP A 1 83 ? -1.152 5.955 -0.882 1.00 95.00 83 ASP A C 1
ATOM 646 O O . ASP A 1 83 ? -0.048 6.048 -1.434 1.00 95.00 83 ASP A O 1
ATOM 650 N N . VAL A 1 84 ? -2.261 5.664 -1.568 1.00 95.88 84 VAL A N 1
ATOM 651 C CA . VAL A 1 84 ? -2.258 5.490 -3.025 1.00 95.88 84 VAL A CA 1
ATOM 652 C C . VAL A 1 84 ? -1.852 6.791 -3.711 1.00 95.88 84 VAL A C 1
ATOM 654 O O . VAL A 1 84 ? -1.169 6.738 -4.729 1.00 95.88 84 VAL A O 1
ATOM 657 N N . GLY A 1 85 ? -2.206 7.955 -3.161 1.00 94.62 85 GLY A N 1
ATOM 658 C CA . GLY A 1 85 ? -1.811 9.256 -3.699 1.00 94.62 85 GLY A CA 1
ATOM 659 C C . GLY A 1 85 ? -0.294 9.393 -3.829 1.00 94.62 85 GLY A C 1
ATOM 660 O O . GLY A 1 85 ? 0.190 9.766 -4.902 1.00 94.62 85 GLY A O 1
ATOM 661 N N . SER A 1 86 ? 0.448 9.007 -2.789 1.00 95.31 86 SER A N 1
ATOM 662 C CA . SER A 1 86 ? 1.918 9.002 -2.796 1.00 95.31 86 SER A CA 1
ATOM 663 C C . SER A 1 86 ? 2.501 8.074 -3.873 1.00 95.31 86 SER A C 1
ATOM 665 O O . SER A 1 86 ? 3.409 8.467 -4.609 1.00 95.31 86 SER A O 1
ATOM 667 N N . LEU A 1 87 ? 1.915 6.883 -4.067 1.00 96.69 87 LEU A N 1
ATOM 668 C CA . LEU A 1 87 ? 2.295 5.955 -5.137 1.00 96.69 87 LEU A CA 1
ATOM 669 C C . LEU A 1 87 ? 2.104 6.586 -6.524 1.00 96.69 87 LEU A C 1
ATOM 671 O O . LEU A 1 87 ? 2.984 6.475 -7.385 1.00 96.69 87 LEU A O 1
ATOM 675 N N . LEU A 1 88 ? 0.962 7.241 -6.755 1.00 95.38 88 LEU A N 1
ATOM 676 C CA . LEU A 1 88 ? 0.662 7.859 -8.050 1.00 95.38 88 LEU A CA 1
ATOM 677 C C . LEU A 1 88 ? 1.632 8.996 -8.355 1.00 95.38 88 LEU A C 1
ATOM 679 O O . LEU A 1 88 ? 2.159 9.074 -9.463 1.00 95.38 88 LEU A O 1
ATOM 683 N N . GLN A 1 89 ? 1.891 9.851 -7.365 1.00 95.38 89 GLN A N 1
ATOM 684 C CA . GLN A 1 89 ? 2.828 10.963 -7.504 1.00 95.38 89 GLN A CA 1
ATOM 685 C C . GLN A 1 89 ? 4.243 10.461 -7.801 1.00 95.38 89 GLN A C 1
ATOM 687 O O . GLN A 1 89 ? 4.862 10.910 -8.763 1.00 95.38 89 GLN A O 1
ATOM 692 N N . THR A 1 90 ? 4.729 9.485 -7.031 1.00 95.12 90 THR A N 1
ATOM 693 C CA . THR A 1 90 ? 6.087 8.950 -7.192 1.00 95.12 90 THR A CA 1
ATOM 694 C C . THR A 1 90 ? 6.273 8.256 -8.537 1.00 95.12 90 THR A C 1
ATOM 696 O O . THR A 1 90 ? 7.290 8.454 -9.193 1.00 95.12 90 THR A O 1
ATOM 699 N N . THR A 1 91 ? 5.294 7.472 -8.993 1.00 94.56 91 THR A N 1
ATOM 700 C CA . THR A 1 91 ? 5.410 6.753 -10.274 1.00 94.56 91 THR A CA 1
ATOM 701 C C . THR A 1 91 ? 5.107 7.619 -11.493 1.00 94.56 91 THR A C 1
ATOM 703 O O . THR A 1 91 ? 5.512 7.258 -12.595 1.00 94.56 91 THR A O 1
ATOM 706 N N . SER A 1 92 ? 4.400 8.743 -11.322 1.00 94.75 92 SER A N 1
ATOM 707 C CA . SER A 1 92 ? 3.888 9.571 -12.426 1.00 94.75 92 SER A CA 1
ATOM 708 C C . SER A 1 92 ? 3.063 8.771 -13.448 1.00 94.75 92 SER A C 1
ATOM 710 O O . SER A 1 92 ? 3.038 9.086 -14.638 1.00 94.75 92 SER A O 1
ATOM 712 N N . LEU A 1 93 ? 2.385 7.714 -12.988 1.00 94.69 93 LEU A N 1
ATOM 713 C CA . LEU A 1 93 ? 1.538 6.851 -13.807 1.00 94.69 93 LEU A CA 1
ATOM 714 C C . LEU A 1 93 ? 0.049 7.067 -13.490 1.00 94.69 93 LEU A C 1
ATOM 716 O O . LEU A 1 93 ? -0.303 7.416 -12.359 1.00 94.69 93 LEU A O 1
ATOM 720 N N . PRO A 1 94 ? -0.852 6.786 -14.451 1.00 94.56 94 PRO A N 1
ATOM 721 C CA . PRO A 1 94 ? -2.279 6.640 -14.173 1.00 94.56 94 PRO A CA 1
ATOM 722 C C . PRO A 1 94 ? -2.535 5.590 -13.084 1.00 94.56 94 PRO A C 1
ATOM 724 O O . PRO A 1 94 ? -1.763 4.641 -12.934 1.00 94.56 94 PRO A O 1
ATOM 727 N N . ALA A 1 95 ? -3.612 5.750 -12.309 1.00 93.50 95 ALA A N 1
ATOM 728 C CA . ALA A 1 95 ? -3.783 4.979 -11.077 1.00 93.50 95 ALA A CA 1
ATOM 729 C C . ALA A 1 95 ? -3.905 3.470 -11.291 1.00 93.50 95 ALA A C 1
ATOM 731 O O . ALA A 1 95 ? -3.344 2.694 -10.520 1.00 93.50 95 ALA A O 1
ATOM 732 N N . ASP A 1 96 ? -4.598 3.059 -12.347 1.00 94.81 96 ASP A N 1
ATOM 733 C CA . ASP A 1 96 ? -4.702 1.664 -12.761 1.00 94.81 96 ASP A CA 1
ATOM 734 C C . ASP A 1 96 ? -3.320 1.051 -13.045 1.00 94.81 96 ASP A C 1
ATOM 736 O O . ASP A 1 96 ? -2.982 -0.015 -12.529 1.00 94.81 96 ASP A O 1
ATOM 740 N N . SER A 1 97 ? -2.488 1.771 -13.797 1.00 96.19 97 SER A N 1
ATOM 741 C CA . SER A 1 97 ? -1.139 1.372 -14.187 1.00 96.19 97 SER A CA 1
ATOM 742 C C . SER A 1 97 ? -0.178 1.365 -13.002 1.00 96.19 97 SER A C 1
ATOM 744 O O . SER A 1 97 ? 0.586 0.411 -12.844 1.00 96.19 97 SER A O 1
ATOM 746 N N . ALA A 1 98 ? -0.220 2.395 -12.155 1.00 96.81 98 ALA A N 1
ATOM 747 C CA . ALA A 1 98 ? 0.607 2.501 -10.958 1.00 96.81 98 ALA A CA 1
ATOM 748 C C . ALA A 1 98 ? 0.321 1.345 -9.992 1.00 96.81 98 ALA A C 1
ATOM 750 O O . ALA A 1 98 ? 1.235 0.615 -9.606 1.00 96.81 98 ALA A O 1
ATOM 751 N N . LEU A 1 99 ? -0.959 1.129 -9.668 1.00 97.62 99 LEU A N 1
ATOM 752 C CA . LEU A 1 99 ? -1.391 0.046 -8.790 1.00 97.62 99 LEU A CA 1
ATOM 753 C C . LEU A 1 99 ? -1.058 -1.313 -9.402 1.00 97.62 99 LEU A C 1
ATOM 755 O O . LEU A 1 99 ? -0.483 -2.153 -8.721 1.00 97.62 99 LEU A O 1
ATOM 759 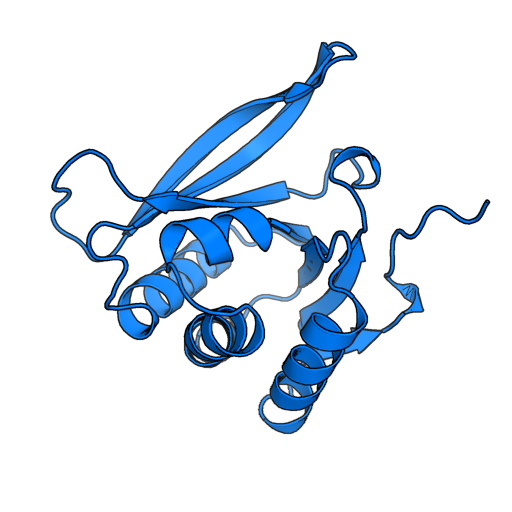N N . ALA A 1 100 ? -1.336 -1.550 -10.684 1.00 96.62 100 ALA A N 1
ATOM 760 C CA . ALA A 1 100 ? -1.010 -2.832 -11.305 1.00 96.62 100 ALA A CA 1
ATOM 761 C C . ALA A 1 100 ? 0.503 -3.121 -11.292 1.00 96.62 100 ALA A C 1
ATOM 763 O O . ALA A 1 100 ? 0.909 -4.238 -10.957 1.00 96.62 100 ALA A O 1
ATOM 764 N N . ARG A 1 101 ? 1.345 -2.136 -11.632 1.00 97.25 101 ARG A N 1
ATOM 765 C CA . ARG A 1 101 ? 2.808 -2.306 -11.663 1.00 97.25 101 ARG A CA 1
ATOM 766 C C . ARG A 1 101 ? 3.415 -2.481 -10.277 1.00 97.25 101 ARG A C 1
ATOM 768 O O . ARG A 1 101 ? 4.374 -3.232 -10.158 1.00 97.25 101 ARG A O 1
ATOM 775 N N . TRP A 1 102 ? 2.865 -1.824 -9.259 1.00 98.12 102 TRP A N 1
ATOM 776 C CA . TRP A 1 102 ? 3.303 -1.972 -7.871 1.00 98.12 102 TRP A CA 1
ATOM 777 C C . TRP A 1 102 ? 2.766 -3.259 -7.235 1.00 98.12 102 TRP A C 1
ATOM 779 O O . TRP A 1 102 ? 3.525 -4.076 -6.722 1.00 98.12 102 TRP A O 1
ATOM 789 N N . GLY A 1 103 ? 1.453 -3.471 -7.304 1.00 98.00 103 GLY A N 1
ATOM 790 C CA . GLY A 1 103 ? 0.759 -4.523 -6.571 1.00 98.00 103 GLY A CA 1
ATOM 791 C C . GLY A 1 103 ? 1.099 -5.927 -7.055 1.00 98.00 103 GLY A C 1
ATOM 792 O O . GLY A 1 103 ? 1.265 -6.818 -6.234 1.00 98.00 103 GLY A O 1
ATOM 793 N N . ASN A 1 104 ? 1.257 -6.149 -8.366 1.00 96.94 104 ASN A N 1
ATOM 794 C CA . ASN A 1 104 ? 1.592 -7.484 -8.883 1.00 96.94 104 ASN A CA 1
ATOM 795 C C . ASN A 1 104 ? 2.896 -8.056 -8.263 1.00 96.94 104 ASN A C 1
ATOM 797 O O . ASN A 1 104 ? 2.859 -9.147 -7.692 1.00 96.94 104 ASN A O 1
ATOM 801 N N . PRO A 1 105 ? 4.038 -7.351 -8.331 1.00 97.50 105 PRO A N 1
ATOM 802 C CA . PRO A 1 105 ? 5.277 -7.780 -7.678 1.00 97.50 105 PRO A CA 1
ATOM 803 C C . PRO A 1 105 ? 5.240 -7.676 -6.147 1.00 97.50 105 PRO A C 1
ATOM 805 O O . PRO A 1 105 ? 5.766 -8.574 -5.489 1.00 97.50 105 PRO A O 1
ATOM 808 N N . PHE A 1 106 ? 4.611 -6.641 -5.574 1.00 98.31 106 PHE A N 1
ATOM 809 C CA . PHE A 1 106 ? 4.506 -6.486 -4.118 1.00 98.31 106 PHE A CA 1
ATOM 810 C C . PHE A 1 106 ? 3.765 -7.669 -3.488 1.00 98.31 106 PHE A C 1
ATOM 812 O O . PHE A 1 106 ? 4.319 -8.395 -2.666 1.00 98.31 106 PHE A O 1
ATOM 819 N N . TRP A 1 107 ? 2.526 -7.918 -3.912 1.00 98.00 107 TRP A N 1
ATOM 820 C CA . TRP A 1 107 ? 1.685 -8.959 -3.327 1.00 98.00 107 TRP A CA 1
ATOM 821 C C . TRP A 1 107 ? 2.189 -10.368 -3.628 1.00 98.00 107 TRP A C 1
ATOM 823 O O . TRP A 1 107 ? 1.995 -11.265 -2.811 1.00 98.00 107 TRP A O 1
ATOM 833 N N . GLY A 1 108 ? 2.882 -10.558 -4.755 1.00 96.88 108 GLY A N 1
ATOM 834 C CA . GLY A 1 108 ? 3.555 -11.818 -5.070 1.00 96.88 108 GLY A CA 1
ATOM 835 C C . GLY A 1 108 ? 4.717 -12.150 -4.125 1.00 96.88 108 GLY A C 1
ATOM 836 O O . GLY A 1 108 ? 5.067 -13.319 -3.988 1.00 96.88 108 GLY A O 1
ATOM 837 N N . ALA A 1 109 ? 5.307 -11.148 -3.466 1.00 97.38 109 ALA A N 1
ATOM 838 C CA . ALA A 1 109 ? 6.387 -11.320 -2.492 1.00 97.38 109 ALA A CA 1
ATOM 839 C C . ALA A 1 109 ? 5.947 -11.096 -1.032 1.00 97.38 109 ALA A C 1
ATOM 841 O O . ALA A 1 109 ? 6.685 -11.439 -0.106 1.00 97.38 109 ALA A O 1
ATOM 842 N N . TYR A 1 110 ? 4.765 -10.524 -0.803 1.00 97.81 110 TYR A N 1
ATOM 843 C CA . TYR A 1 110 ? 4.220 -10.290 0.529 1.00 97.81 110 TYR A CA 1
ATOM 844 C C . TYR A 1 110 ? 3.518 -11.547 1.052 1.00 97.81 110 TYR A C 1
ATOM 846 O O . TYR A 1 110 ? 2.550 -12.026 0.458 1.00 97.81 110 TYR A O 1
ATOM 854 N N . LEU A 1 111 ? 4.016 -12.075 2.168 1.00 93.50 111 LEU A N 1
ATOM 855 C CA . LEU A 1 111 ? 3.588 -13.344 2.765 1.00 93.50 111 LEU A CA 1
ATOM 856 C C . LEU A 1 111 ? 2.898 -13.155 4.122 1.00 93.50 111 LEU A C 1
ATOM 858 O O . LEU A 1 111 ? 2.437 -14.132 4.707 1.00 93.50 111 LEU A O 1
ATOM 862 N N . GLY A 1 112 ? 2.833 -11.920 4.623 1.00 93.06 112 GLY A N 1
ATOM 863 C CA . GLY A 1 112 ? 2.240 -11.606 5.916 1.00 93.06 112 GLY A CA 1
ATOM 864 C C . GLY A 1 112 ? 0.731 -11.858 5.994 1.00 93.06 112 GLY A C 1
ATOM 865 O O . GLY A 1 112 ? -0.010 -11.737 5.013 1.00 93.06 112 GLY A O 1
ATOM 866 N N . ASP A 1 113 ? 0.276 -12.151 7.210 1.00 96.31 113 ASP A N 1
ATOM 867 C CA . ASP A 1 113 ? -1.131 -12.088 7.595 1.00 96.31 113 ASP A CA 1
ATOM 868 C C . ASP A 1 113 ? -1.439 -10.667 8.068 1.00 96.31 113 ASP A C 1
ATOM 870 O O . ASP A 1 113 ? -0.997 -10.257 9.141 1.00 96.31 113 ASP A O 1
ATOM 874 N N . ALA A 1 114 ? -2.162 -9.895 7.256 1.00 97.00 114 ALA A N 1
ATOM 875 C CA . ALA A 1 114 ? -2.419 -8.490 7.556 1.00 97.00 114 ALA A CA 1
ATOM 876 C C . ALA A 1 114 ? -3.787 -8.017 7.059 1.00 97.00 114 ALA A C 1
ATOM 878 O O . ALA A 1 114 ? -4.310 -8.494 6.047 1.00 97.00 114 ALA A O 1
ATOM 879 N N . LEU A 1 115 ? -4.340 -7.032 7.761 1.00 97.31 115 LEU A N 1
ATOM 880 C CA . LEU A 1 115 ? -5.410 -6.177 7.269 1.00 97.31 115 LEU A CA 1
ATOM 881 C C . LEU A 1 115 ? -4.791 -4.933 6.624 1.00 97.31 115 LEU A C 1
ATOM 883 O O . LEU A 1 115 ? -4.176 -4.117 7.309 1.00 97.31 115 LEU A O 1
ATOM 887 N N . VAL A 1 116 ? -4.943 -4.790 5.312 1.00 97.25 116 VAL A N 1
ATOM 888 C CA . VAL A 1 116 ? -4.372 -3.677 4.557 1.00 97.25 116 VAL A CA 1
ATOM 889 C C . VAL A 1 116 ? -5.466 -2.796 3.996 1.00 97.25 116 VAL A C 1
ATOM 891 O O . VAL A 1 116 ? -6.372 -3.273 3.316 1.00 97.25 116 VAL A O 1
ATOM 894 N N . PHE A 1 117 ? -5.354 -1.496 4.229 1.00 96.88 117 PHE A N 1
ATOM 895 C CA . PHE A 1 117 ? -6.252 -0.529 3.618 1.00 96.88 117 PHE A CA 1
ATOM 896 C C . PHE A 1 117 ? -5.578 0.187 2.451 1.00 96.88 117 PHE A C 1
ATOM 898 O O . PHE A 1 117 ? -4.373 0.438 2.473 1.00 96.88 117 PHE A O 1
ATOM 905 N N . LEU A 1 118 ? -6.354 0.536 1.431 1.00 96.50 118 LEU A N 1
ATOM 906 C CA . LEU A 1 118 ? -5.918 1.455 0.384 1.00 96.50 118 LEU A CA 1
ATOM 907 C C . LEU A 1 118 ? -6.643 2.781 0.583 1.00 96.50 118 LEU A C 1
ATOM 909 O O . LEU A 1 118 ? -7.875 2.799 0.612 1.00 96.50 118 LEU A O 1
ATOM 913 N N . ASP A 1 119 ? -5.891 3.875 0.693 1.00 94.50 119 ASP A N 1
ATOM 914 C CA . ASP A 1 119 ? -6.476 5.211 0.620 1.00 94.50 119 ASP A CA 1
ATOM 915 C C . ASP A 1 119 ? -6.913 5.485 -0.812 1.00 94.50 119 ASP A C 1
ATOM 917 O O . ASP A 1 119 ? -6.101 5.737 -1.702 1.00 94.50 119 ASP A O 1
ATOM 921 N N . VAL A 1 120 ? -8.214 5.376 -1.060 1.00 92.38 120 VAL A N 1
ATOM 922 C CA . VAL A 1 120 ? -8.756 5.506 -2.409 1.00 92.38 120 VAL A CA 1
ATOM 923 C C . VAL A 1 120 ? -9.090 6.948 -2.768 1.00 92.38 120 VAL A C 1
ATOM 925 O O . VAL A 1 120 ? -9.250 7.237 -3.961 1.00 92.38 120 VAL A O 1
ATOM 928 N N . GLY A 1 121 ? -9.202 7.851 -1.786 1.00 87.81 121 GLY A N 1
ATOM 929 C CA . GLY A 1 121 ? -9.776 9.187 -1.958 1.00 87.81 121 GLY A CA 1
ATOM 930 C C . GLY A 1 121 ? -10.989 9.179 -2.905 1.00 87.81 121 GLY A C 1
ATOM 931 O O . GLY A 1 121 ? -11.870 8.326 -2.833 1.00 87.81 121 GLY A O 1
ATOM 932 N N . GLY A 1 122 ? -10.997 10.066 -3.905 1.00 87.31 122 GLY A N 1
ATOM 933 C CA . GLY A 1 122 ? -12.047 10.118 -4.938 1.00 87.31 122 GLY A CA 1
ATOM 934 C C . GLY A 1 122 ? -11.993 9.028 -6.028 1.00 87.31 122 GLY A C 1
ATOM 935 O O . GLY A 1 122 ? -12.701 9.135 -7.027 1.00 87.31 122 GLY A O 1
ATOM 936 N N . ARG A 1 123 ? -11.137 8.003 -5.911 1.00 91.44 123 ARG A N 1
ATOM 937 C CA . ARG A 1 123 ? -10.816 7.041 -6.994 1.00 91.44 123 ARG A CA 1
ATOM 938 C C . ARG A 1 123 ? -11.300 5.614 -6.731 1.00 91.44 123 ARG A C 1
ATOM 940 O O . ARG A 1 123 ? -10.907 4.693 -7.449 1.00 91.44 123 ARG A O 1
ATOM 947 N N . ARG A 1 124 ? -12.183 5.418 -5.749 1.00 92.56 124 ARG A N 1
ATOM 948 C CA . ARG A 1 124 ? -12.670 4.108 -5.276 1.00 92.56 124 ARG A CA 1
ATOM 949 C C . ARG A 1 124 ? -12.990 3.100 -6.381 1.00 92.56 124 ARG A C 1
ATOM 951 O O . ARG A 1 124 ? -12.488 1.982 -6.346 1.00 92.56 124 ARG A O 1
ATOM 958 N N . ARG A 1 125 ? -13.791 3.486 -7.384 1.00 93.12 125 ARG A N 1
ATOM 959 C CA . ARG A 1 125 ? -14.206 2.581 -8.475 1.00 93.12 125 ARG A CA 1
ATOM 960 C C . ARG A 1 125 ? -13.012 2.012 -9.248 1.00 93.12 125 ARG A C 1
ATOM 962 O O . ARG A 1 125 ? -12.996 0.823 -9.548 1.00 93.12 125 ARG A O 1
ATOM 969 N N . MET A 1 126 ? -12.030 2.854 -9.562 1.00 94.44 126 MET A N 1
ATOM 970 C CA . MET A 1 126 ? -10.834 2.458 -10.306 1.00 94.44 126 MET A CA 1
ATOM 971 C C . MET A 1 126 ? -9.922 1.573 -9.453 1.00 94.44 126 MET A C 1
ATOM 973 O O . MET A 1 126 ? -9.482 0.525 -9.920 1.00 94.44 126 MET A O 1
ATOM 977 N N . VAL A 1 127 ? -9.699 1.940 -8.186 1.00 95.25 127 VAL A N 1
ATOM 978 C CA . VAL A 1 127 ? -8.900 1.121 -7.258 1.00 95.25 127 VAL A CA 1
ATOM 979 C C . VAL A 1 127 ? -9.534 -0.260 -7.071 1.00 95.25 127 VAL A C 1
ATOM 981 O O . VAL A 1 127 ? -8.844 -1.272 -7.166 1.00 95.25 127 VAL A O 1
ATOM 984 N N . TYR A 1 128 ? -10.858 -0.318 -6.903 1.00 95.69 128 TYR A N 1
ATOM 985 C CA . TYR A 1 128 ? -11.599 -1.572 -6.784 1.00 95.69 128 TYR A CA 1
ATOM 986 C C . TYR A 1 128 ? -11.391 -2.502 -7.981 1.00 95.69 128 TYR A C 1
ATOM 988 O O . TYR A 1 128 ? -11.144 -3.691 -7.793 1.00 95.69 128 TYR A O 1
ATOM 996 N N . GLN A 1 129 ? -11.419 -1.982 -9.210 1.00 96.31 129 GLN A N 1
ATOM 997 C CA . GLN A 1 129 ? -11.174 -2.799 -10.401 1.00 96.31 129 GLN A CA 1
ATOM 998 C C . GLN A 1 129 ? -9.789 -3.456 -10.384 1.00 96.31 129 GLN A C 1
ATOM 1000 O O . GLN A 1 129 ? -9.680 -4.636 -10.717 1.00 96.31 129 GLN A O 1
ATOM 1005 N N . VAL A 1 130 ? -8.747 -2.735 -9.960 1.00 97.25 130 VAL A N 1
ATOM 1006 C CA . VAL A 1 130 ? -7.393 -3.302 -9.848 1.00 97.25 130 VAL A CA 1
ATOM 1007 C C . VAL A 1 130 ? -7.309 -4.329 -8.719 1.00 97.25 130 VAL A C 1
ATOM 1009 O O . VAL A 1 130 ? -6.754 -5.408 -8.912 1.00 97.25 130 VAL A O 1
ATOM 1012 N N . VAL A 1 131 ? -7.930 -4.055 -7.571 1.00 97.06 131 VAL A N 1
ATOM 1013 C CA . VAL A 1 131 ? -7.993 -5.001 -6.445 1.00 97.06 131 VAL A CA 1
ATOM 1014 C C . VAL A 1 131 ? -8.653 -6.321 -6.852 1.00 97.06 131 VAL A C 1
ATOM 1016 O O . VAL A 1 131 ? -8.139 -7.390 -6.528 1.00 97.06 131 VAL A O 1
ATOM 1019 N N . ARG A 1 132 ? -9.733 -6.279 -7.641 1.00 97.56 132 ARG A N 1
ATOM 1020 C CA . ARG A 1 132 ? -10.366 -7.499 -8.171 1.00 97.56 132 ARG A CA 1
ATOM 1021 C C . ARG A 1 132 ? -9.430 -8.310 -9.065 1.00 97.56 132 ARG A C 1
ATOM 1023 O O . ARG A 1 132 ? -9.482 -9.539 -9.041 1.00 97.56 132 ARG A O 1
ATOM 1030 N N . GLN A 1 133 ? -8.564 -7.650 -9.833 1.00 97.19 133 GLN A N 1
ATOM 1031 C CA . GLN A 1 133 ? -7.547 -8.337 -10.635 1.00 97.19 133 GLN A CA 1
ATOM 1032 C C . GLN A 1 133 ? -6.480 -8.993 -9.754 1.00 97.19 133 GLN A C 1
ATOM 1034 O O . GLN A 1 133 ? -6.032 -10.095 -10.065 1.00 97.19 133 GLN A O 1
ATOM 1039 N N . TRP A 1 134 ? -6.085 -8.346 -8.656 1.00 97.62 134 TRP A N 1
ATOM 1040 C CA . TRP A 1 134 ? -5.166 -8.929 -7.682 1.00 97.62 134 TRP A CA 1
ATOM 1041 C C . TRP A 1 134 ? -5.755 -10.173 -7.013 1.00 97.62 134 TRP A C 1
ATOM 1043 O O . TRP A 1 134 ? -5.110 -11.219 -7.027 1.00 97.62 134 TRP A O 1
ATOM 1053 N N . GLU A 1 135 ? -6.989 -10.102 -6.503 1.00 97.06 135 GLU A N 1
ATOM 1054 C CA . GLU A 1 135 ? -7.673 -11.253 -5.890 1.00 97.06 135 GLU A CA 1
ATOM 1055 C C . GLU A 1 135 ? -7.803 -12.438 -6.852 1.00 97.06 135 GLU A C 1
ATOM 1057 O O . GLU A 1 135 ? -7.602 -13.584 -6.455 1.00 97.06 135 GLU A O 1
ATOM 1062 N N . ALA A 1 136 ? -8.110 -12.173 -8.126 1.00 96.88 136 ALA A N 1
ATOM 1063 C CA . ALA A 1 136 ? -8.223 -13.217 -9.142 1.00 96.88 136 ALA A CA 1
ATOM 1064 C C . ALA A 1 136 ? -6.885 -13.924 -9.425 1.00 96.88 136 ALA A C 1
ATOM 1066 O O . ALA A 1 136 ? -6.876 -15.084 -9.831 1.00 96.88 136 ALA A O 1
ATOM 1067 N N . ARG A 1 137 ? -5.756 -13.231 -9.232 1.00 96.31 137 ARG A N 1
ATOM 1068 C CA . ARG A 1 137 ? -4.407 -13.748 -9.518 1.00 96.31 137 ARG A CA 1
ATOM 1069 C C . ARG A 1 137 ? -3.724 -14.370 -8.308 1.00 96.31 137 ARG A C 1
ATOM 1071 O O . ARG A 1 137 ? -2.808 -15.167 -8.485 1.00 96.31 137 ARG A O 1
ATOM 1078 N N . MET A 1 138 ? -4.114 -13.981 -7.099 1.00 96.38 138 MET A N 1
ATOM 1079 C CA . MET A 1 138 ? -3.348 -14.277 -5.894 1.00 96.38 138 MET A CA 1
ATOM 1080 C C . MET A 1 138 ? -4.250 -14.856 -4.800 1.00 96.38 138 MET A C 1
ATOM 1082 O O . MET A 1 138 ? -5.034 -14.133 -4.178 1.00 96.38 138 MET A O 1
ATOM 1086 N N . PRO A 1 139 ? -4.140 -16.169 -4.529 1.00 95.25 139 PRO A N 1
ATOM 1087 C CA . PRO A 1 139 ? -5.061 -16.873 -3.642 1.00 95.25 139 PRO A CA 1
ATOM 1088 C C . PRO A 1 139 ? -5.087 -16.370 -2.199 1.00 95.25 139 PRO A C 1
ATOM 1090 O O . PRO A 1 139 ? -6.085 -16.600 -1.518 1.00 95.25 139 PRO A O 1
ATOM 1093 N N . HIS A 1 140 ? -4.033 -15.700 -1.728 1.00 96.81 140 HIS A N 1
ATOM 1094 C CA . HIS A 1 140 ? -3.905 -15.211 -0.355 1.00 96.81 140 HIS A CA 1
ATOM 1095 C C . HIS A 1 140 ? -4.508 -13.826 -0.120 1.00 96.81 140 HIS A C 1
ATOM 1097 O O . HIS A 1 140 ? -4.583 -13.424 1.040 1.00 96.81 140 HIS A O 1
ATOM 1103 N N . MET A 1 141 ? -4.939 -13.113 -1.165 1.00 97.69 141 MET A N 1
ATOM 1104 C CA . MET A 1 141 ? -5.568 -11.795 -1.049 1.00 97.69 141 MET A CA 1
ATOM 1105 C C . MET A 1 141 ? -7.085 -11.874 -1.127 1.00 97.69 141 MET A C 1
ATOM 1107 O O . MET A 1 141 ? -7.635 -12.498 -2.035 1.00 97.69 141 MET A O 1
ATOM 1111 N N . ARG A 1 142 ? -7.772 -11.196 -0.211 1.00 97.69 142 ARG A N 1
ATOM 1112 C CA . ARG A 1 142 ? -9.229 -11.049 -0.230 1.00 97.69 142 ARG A CA 1
ATOM 1113 C C . ARG A 1 142 ? -9.611 -9.610 0.037 1.00 97.69 142 ARG A C 1
ATOM 1115 O O . ARG A 1 142 ? -9.156 -9.035 1.011 1.00 97.69 142 ARG A O 1
ATOM 1122 N N . PHE A 1 143 ? -10.472 -9.042 -0.787 1.00 96.56 143 PHE A N 1
ATOM 1123 C CA . PHE A 1 143 ? -11.110 -7.762 -0.528 1.00 96.56 143 PHE A CA 1
ATOM 1124 C C . PHE A 1 143 ? -12.475 -7.989 0.103 1.00 96.56 143 PHE A C 1
ATOM 1126 O O . PHE A 1 143 ? -13.221 -8.887 -0.294 1.00 96.56 143 PHE A O 1
ATOM 1133 N N . SER A 1 144 ? -12.825 -7.155 1.075 1.00 94.00 144 SER A N 1
ATOM 1134 C CA . SER A 1 144 ? -14.144 -7.201 1.685 1.00 94.00 144 SER A CA 1
ATOM 1135 C C . SER A 1 144 ? -14.551 -5.826 2.183 1.00 94.00 144 SER A C 1
ATOM 1137 O O . SER A 1 144 ? -13.910 -5.280 3.073 1.00 94.00 144 SER A O 1
ATOM 1139 N N . THR A 1 145 ? -15.702 -5.339 1.718 1.00 91.31 145 THR A N 1
ATOM 1140 C CA . THR A 1 145 ? -16.257 -4.038 2.124 1.00 91.31 145 THR A CA 1
ATOM 1141 C C . THR A 1 145 ? -16.564 -3.941 3.617 1.00 91.31 145 THR A C 1
ATOM 1143 O O . THR A 1 145 ? -16.610 -2.852 4.168 1.00 91.31 145 THR A O 1
ATOM 1146 N N . LYS A 1 146 ? -16.708 -5.076 4.318 1.00 91.88 146 LYS A N 1
ATOM 1147 C CA . LYS A 1 146 ? -16.806 -5.114 5.793 1.00 91.88 146 LYS A CA 1
ATOM 1148 C C . LYS A 1 146 ? -15.593 -4.499 6.509 1.00 91.88 146 LYS A C 1
ATOM 1150 O O . LYS A 1 146 ? -15.659 -4.254 7.707 1.00 91.88 146 LYS A O 1
ATOM 1155 N N . HIS A 1 147 ? -14.473 -4.371 5.802 1.00 91.06 147 HIS A N 1
ATOM 1156 C CA . HIS A 1 147 ? -13.249 -3.759 6.294 1.00 91.06 147 HIS A CA 1
ATOM 1157 C C . HIS A 1 147 ? -13.103 -2.310 5.838 1.00 91.06 147 HIS A C 1
ATOM 1159 O O . HIS A 1 147 ? -12.108 -1.691 6.183 1.00 91.06 147 HIS A O 1
ATOM 1165 N N . ASP A 1 148 ? -14.035 -1.765 5.061 1.00 91.56 148 ASP A N 1
ATOM 1166 C CA . ASP A 1 148 ? -13.945 -0.367 4.672 1.00 91.56 148 ASP A CA 1
ATOM 1167 C C . ASP A 1 148 ? -14.170 0.522 5.895 1.00 91.56 148 ASP A C 1
ATOM 1169 O O . ASP A 1 148 ? -15.065 0.281 6.707 1.00 91.56 148 ASP A O 1
ATOM 1173 N N . LEU A 1 149 ? -13.355 1.565 6.008 1.00 86.56 149 LEU A N 1
ATOM 1174 C CA . LEU A 1 149 ? -13.523 2.627 6.992 1.00 86.56 149 LEU A CA 1
ATOM 1175 C C . LEU A 1 149 ? -14.124 3.841 6.286 1.00 86.56 149 LEU A C 1
ATOM 1177 O O . LEU A 1 149 ? -13.580 4.938 6.332 1.00 86.56 149 LEU A O 1
ATOM 1181 N N . ASP A 1 150 ? -15.225 3.636 5.567 1.00 71.88 150 ASP A N 1
ATOM 1182 C CA . ASP A 1 150 ? -15.996 4.753 5.039 1.00 71.88 150 ASP A CA 1
ATOM 1183 C C . ASP A 1 150 ? -16.793 5.361 6.193 1.00 71.88 150 ASP A C 1
ATOM 1185 O O . ASP A 1 150 ? -17.485 4.651 6.926 1.00 71.88 150 ASP A O 1
ATOM 1189 N N . ALA A 1 151 ? -16.703 6.679 6.365 1.00 53.59 151 ALA A N 1
ATOM 1190 C CA . ALA A 1 151 ? -17.613 7.386 7.250 1.00 53.59 151 ALA A CA 1
ATOM 1191 C C . ALA A 1 151 ? -19.042 7.172 6.728 1.00 53.59 151 ALA A C 1
ATOM 1193 O O . ALA A 1 151 ? -19.453 7.759 5.727 1.00 53.59 151 ALA A O 1
ATOM 1194 N N . THR A 1 152 ? -19.805 6.295 7.377 1.00 39.31 152 THR A N 1
ATOM 1195 C CA . THR A 1 152 ? -21.258 6.412 7.341 1.00 39.31 152 THR A CA 1
ATOM 1196 C C . THR A 1 152 ? -21.610 7.784 7.902 1.00 39.31 152 THR A C 1
ATOM 1198 O O . THR A 1 152 ? -21.350 8.032 9.079 1.00 39.31 152 THR A O 1
ATOM 1201 N N . THR A 1 153 ? -22.228 8.590 7.031 1.00 36.38 153 THR A N 1
ATOM 1202 C CA . THR A 1 153 ? -22.947 9.863 7.248 1.00 36.38 153 THR A CA 1
ATOM 1203 C C . THR A 1 153 ? -22.141 11.096 7.624 1.00 36.38 153 THR A C 1
ATOM 1205 O O . THR A 1 153 ? -21.456 11.080 8.665 1.00 36.38 153 THR A O 1
#

pLDDT: mean 90.25, std 10.21, range [36.38, 98.31]

Radius of gyration: 14.55 Å; chains: 1; bounding box: 46×36×31 Å

Foldseek 3Di:
DEEEAAEQDPVLDDQLAEEEAEAAAPDDDPAQWDWDWDWDQDPVRDTHIYIYIYGDDLCQLLRSLLVVLVVVQVVLRQHYEYALVRQCVSNVDDSLVSCLSNVVNNVVNHDHNHYYYYNCHVNVVSVVVSLVVSVVVHVPYHYDHVSYSYPDD

Sequence (153 aa):
MVNLGFISSSEQCPPHVRHVRILAGREHFSGAGQAEVRILTDAQGRTSWALDWLVAAPGDVAAWSKLMAIQMNNLAWPAWWLDVGSLLQTTSLPADSALARWGNPFWGAYLGDALVFLDVGGRRRMVYQVVRQWEARMPHMRFSTKHDLDATT